Protein AF-A0A2M8Q670-F1 (afdb_monomer)

Radius of gyration: 29.18 Å; Cα contacts (8 Å, |Δi|>4): 87; chains: 1; bounding box: 45×48×68 Å

Sequence (102 aa):
LDLRYAGQSYELPTSLESGWEKSPTPLTDLAERFHALHERRYGHAMRERRIEAVTLRVRAVSPRSAIDFAPEELPPRASPLMPRTVVQAALNGDTAALEPAP

Secondary structure (DSSP, 8-state):
-EEEETT-S--EE-PPPTTGGG-STHHHHHHHHHHHHHHHHHS---TTSPEEEEE---------PPP--PPP-PPP-SS----S--EEEEEETTEEEEEE--

Structure (mmCIF, N/CA/C/O backbone):
data_AF-A0A2M8Q670-F1
#
_entry.id   AF-A0A2M8Q670-F1
#
loop_
_atom_site.group_PDB
_atom_site.id
_atom_site.type_symbol
_atom_site.l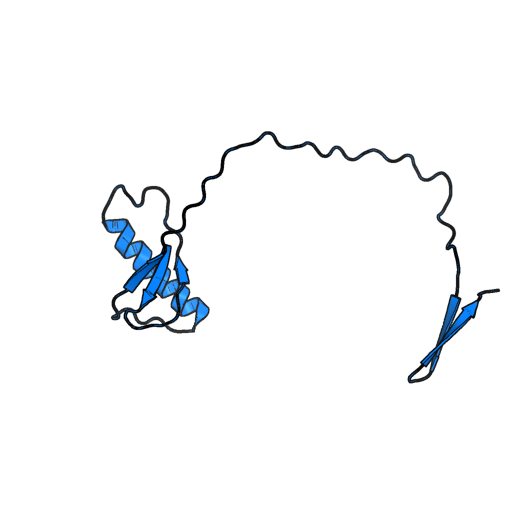abel_atom_id
_atom_site.label_alt_id
_atom_site.label_comp_id
_atom_site.label_asym_id
_atom_site.label_entity_id
_atom_site.label_seq_id
_atom_site.pdbx_PDB_ins_code
_atom_site.Cartn_x
_atom_site.Cartn_y
_atom_site.Cartn_z
_atom_site.occupancy
_atom_site.B_iso_or_equiv
_atom_site.auth_seq_id
_atom_site.auth_comp_id
_atom_site.auth_asym_id
_atom_site.auth_atom_id
_atom_site.pdbx_PDB_model_num
ATOM 1 N N . LEU A 1 1 ? 4.873 -0.729 4.142 1.00 91.94 1 LEU A N 1
ATOM 2 C CA . LEU A 1 1 ? 4.420 -1.113 5.490 1.00 91.94 1 LEU A CA 1
ATOM 3 C C . LEU A 1 1 ? 3.058 -1.748 5.333 1.00 91.94 1 LEU A C 1
ATOM 5 O O . LEU A 1 1 ? 2.229 -1.170 4.643 1.00 91.94 1 LEU A O 1
ATOM 9 N N . ASP A 1 2 ? 2.841 -2.914 5.916 1.00 95.12 2 ASP A N 1
ATOM 10 C CA . ASP A 1 2 ? 1.544 -3.579 5.854 1.00 95.12 2 ASP A CA 1
ATOM 11 C C . ASP A 1 2 ? 0.711 -3.127 7.053 1.00 95.12 2 ASP A C 1
ATOM 13 O O . ASP A 1 2 ? 1.177 -3.171 8.197 1.00 95.12 2 ASP A O 1
ATOM 17 N N . LEU A 1 3 ? -0.489 -2.627 6.763 1.00 95.56 3 LEU A N 1
ATOM 18 C CA . LEU A 1 3 ? -1.396 -2.008 7.723 1.00 95.56 3 LEU A CA 1
ATOM 19 C C . LEU A 1 3 ? -2.741 -2.733 7.725 1.00 95.56 3 LEU A C 1
ATOM 21 O O . LEU A 1 3 ? -3.186 -3.222 6.684 1.00 95.56 3 LEU A O 1
ATOM 25 N N . ARG A 1 4 ? -3.410 -2.758 8.876 1.00 96.38 4 ARG A N 1
ATOM 26 C CA . ARG A 1 4 ? -4.780 -3.270 9.026 1.00 96.38 4 ARG A CA 1
ATOM 27 C C . ARG A 1 4 ? -5.572 -2.437 10.021 1.00 96.38 4 ARG A C 1
ATOM 29 O O . ARG A 1 4 ? -4.982 -1.760 10.860 1.00 96.38 4 ARG A O 1
ATOM 36 N N . TYR A 1 5 ? -6.897 -2.528 9.991 1.00 97.06 5 TYR A N 1
ATOM 37 C CA . TYR A 1 5 ? -7.689 -2.055 11.125 1.00 97.06 5 TYR A CA 1
ATOM 38 C C . TYR A 1 5 ? -7.532 -2.997 12.322 1.00 97.06 5 TYR A C 1
ATOM 40 O O . TYR A 1 5 ? -7.438 -4.214 12.155 1.00 97.06 5 TYR A O 1
ATOM 48 N N . ALA A 1 6 ? -7.531 -2.449 13.537 1.00 95.31 6 ALA A N 1
ATOM 49 C CA . ALA A 1 6 ? -7.432 -3.242 14.758 1.00 95.31 6 ALA A CA 1
ATOM 50 C C . ALA A 1 6 ? -8.547 -4.304 14.823 1.00 95.31 6 ALA A C 1
ATOM 52 O O . ALA A 1 6 ? -9.738 -3.985 14.712 1.00 95.31 6 ALA A O 1
ATOM 53 N N . GLY A 1 7 ? -8.146 -5.568 14.990 1.00 90.94 7 GLY A N 1
ATOM 54 C CA . GLY A 1 7 ? -9.040 -6.733 14.996 1.00 90.94 7 GLY A CA 1
ATOM 55 C C . GLY A 1 7 ? -9.459 -7.261 13.615 1.00 90.94 7 GLY A C 1
ATOM 56 O O . GLY A 1 7 ? -10.214 -8.227 13.548 1.00 90.94 7 GLY A O 1
ATOM 57 N N . GLN A 1 8 ? -8.989 -6.667 12.515 1.00 90.50 8 GLN A N 1
ATOM 58 C CA . GLN A 1 8 ? -9.224 -7.164 11.156 1.00 90.50 8 GLN A CA 1
ATOM 59 C C . GLN A 1 8 ? -8.220 -8.274 10.795 1.00 90.50 8 GLN A C 1
ATOM 61 O O . GLN A 1 8 ? -7.069 -8.243 11.219 1.00 90.50 8 GLN A O 1
ATOM 66 N N . SER A 1 9 ? -8.628 -9.234 9.960 1.00 90.44 9 SER A N 1
ATOM 67 C CA . SER A 1 9 ? -7.736 -10.297 9.451 1.00 90.44 9 SER A CA 1
ATOM 68 C C . SER A 1 9 ? -7.043 -9.961 8.124 1.00 90.44 9 SER A C 1
ATOM 70 O O . SER A 1 9 ? -6.221 -10.742 7.659 1.00 90.44 9 SER A O 1
ATOM 72 N N . TYR A 1 10 ? -7.381 -8.833 7.496 1.00 89.31 10 TYR A N 1
ATOM 73 C CA . TYR A 1 10 ? -6.857 -8.424 6.192 1.00 89.31 10 TYR A CA 1
ATOM 74 C C . TYR A 1 10 ? -5.872 -7.273 6.334 1.00 89.31 10 TYR A C 1
ATOM 76 O O . TYR A 1 10 ? -6.139 -6.302 7.038 1.00 89.31 10 TYR A O 1
ATOM 84 N N . GLU A 1 11 ? -4.768 -7.375 5.604 1.00 94.31 11 GLU A N 1
ATOM 85 C CA . GLU A 1 11 ? -3.697 -6.386 5.572 1.00 94.31 11 GLU A CA 1
ATOM 86 C C . GLU A 1 11 ? -3.610 -5.748 4.187 1.00 94.31 11 GLU A C 1
ATOM 88 O O . GLU A 1 11 ? -3.873 -6.394 3.167 1.00 94.31 11 GLU A O 1
ATOM 93 N N . LEU A 1 12 ? -3.211 -4.479 4.144 1.00 95.56 12 LEU A N 1
ATOM 94 C CA . LEU A 1 12 ? -2.906 -3.785 2.904 1.00 95.56 12 LEU A CA 1
ATOM 95 C C . LEU A 1 12 ? -1.493 -3.187 2.926 1.00 95.56 12 LEU A C 1
ATOM 97 O O . LEU A 1 12 ? -1.147 -2.451 3.858 1.00 95.56 12 LEU A O 1
ATOM 101 N N . PRO A 1 13 ? -0.693 -3.421 1.871 1.00 95.06 13 PRO A N 1
ATOM 102 C CA . PRO A 1 13 ? 0.599 -2.778 1.725 1.00 95.06 13 PRO A CA 1
ATOM 103 C C . PRO A 1 13 ? 0.404 -1.292 1.416 1.00 95.06 13 PRO A C 1
ATOM 105 O O . PRO A 1 13 ? -0.102 -0.909 0.362 1.00 95.06 13 PRO A O 1
ATOM 108 N N . THR A 1 14 ? 0.848 -0.443 2.337 1.00 93.88 14 THR A N 1
ATOM 109 C CA . THR A 1 14 ? 0.847 1.014 2.197 1.00 93.88 14 THR A CA 1
ATOM 110 C C . THR A 1 14 ? 2.290 1.504 2.096 1.00 93.88 14 THR A C 1
ATOM 112 O O . THR A 1 14 ? 3.129 1.202 2.953 1.00 93.88 14 THR A O 1
ATOM 115 N N . SER A 1 15 ? 2.627 2.220 1.018 1.00 88.75 15 SER A N 1
ATOM 116 C CA . SER A 1 15 ? 4.003 2.693 0.801 1.00 88.75 15 SER A CA 1
ATOM 117 C C . SER A 1 15 ? 4.427 3.656 1.913 1.00 88.75 15 SER A C 1
ATOM 119 O O . SER A 1 15 ? 3.631 4.484 2.335 1.00 88.75 15 SER A O 1
ATOM 121 N N . LEU A 1 16 ? 5.666 3.582 2.379 1.00 86.62 16 LEU A N 1
ATOM 122 C CA . LEU A 1 16 ? 6.259 4.639 3.201 1.00 86.62 16 LEU A CA 1
ATOM 123 C C . LEU A 1 16 ? 7.018 5.567 2.255 1.00 86.62 16 LEU A C 1
ATOM 125 O O . LEU A 1 16 ? 7.786 5.077 1.428 1.00 86.62 16 LEU A O 1
ATOM 129 N N . GLU A 1 17 ? 6.764 6.870 2.327 1.00 81.38 17 GLU A N 1
ATOM 130 C CA . GLU A 1 17 ? 7.497 7.835 1.503 1.00 81.38 17 GLU A CA 1
ATOM 131 C C . GLU A 1 17 ? 8.897 8.081 2.067 1.00 81.38 17 GLU A C 1
ATOM 133 O O . GLU A 1 17 ? 9.141 7.914 3.262 1.00 81.38 17 GLU A O 1
ATOM 138 N N . SER A 1 18 ? 9.842 8.450 1.205 1.00 78.44 18 SER A N 1
ATOM 139 C CA . SER A 1 18 ? 11.201 8.785 1.632 1.00 78.44 18 SER A CA 1
ATOM 140 C C . SER A 1 18 ? 11.191 10.001 2.561 1.00 78.44 18 SER A C 1
ATOM 142 O O . SER A 1 18 ? 10.527 10.991 2.272 1.00 78.44 18 SER A O 1
ATOM 144 N N . GLY A 1 19 ? 11.953 9.953 3.657 1.00 74.31 19 GLY A N 1
ATOM 145 C CA . GLY A 1 19 ? 11.986 11.042 4.635 1.00 74.31 19 GLY A CA 1
ATOM 146 C C . GLY A 1 19 ? 10.889 10.970 5.700 1.00 74.31 19 GLY A C 1
ATOM 147 O O . GLY A 1 19 ? 10.773 11.910 6.489 1.00 74.31 19 GLY A O 1
ATOM 148 N N . TRP A 1 20 ? 10.114 9.878 5.760 1.00 75.81 20 TRP A N 1
ATOM 149 C CA . TRP A 1 20 ? 9.114 9.631 6.809 1.00 75.81 20 TRP A CA 1
ATOM 150 C C . TRP A 1 20 ? 9.699 9.714 8.227 1.00 75.81 20 TRP A C 1
ATOM 152 O O . TRP A 1 20 ? 8.984 10.017 9.174 1.00 75.81 20 TRP A O 1
ATOM 162 N N . GLU A 1 21 ? 11.000 9.475 8.376 1.00 74.25 21 GLU A N 1
ATOM 163 C CA . GLU A 1 21 ? 11.730 9.514 9.639 1.00 74.25 21 GLU A CA 1
ATOM 164 C C . GLU A 1 21 ? 11.999 10.935 10.169 1.00 74.25 21 GLU A C 1
ATOM 166 O O . GLU A 1 21 ? 12.397 11.098 11.321 1.00 74.25 21 GLU A O 1
ATOM 171 N N . LYS A 1 22 ? 11.812 11.975 9.345 1.00 73.62 22 LYS A N 1
ATOM 172 C CA . LYS A 1 22 ? 12.238 13.353 9.659 1.00 73.62 22 LYS A CA 1
ATOM 173 C C . LYS A 1 22 ? 11.193 14.187 10.407 1.00 73.62 22 LYS A C 1
ATOM 175 O O . LYS A 1 22 ? 11.485 15.313 10.796 1.00 73.62 22 LYS A O 1
ATOM 180 N N . SER A 1 23 ? 9.981 13.672 10.590 1.00 62.94 23 SER A N 1
ATOM 181 C CA . SER A 1 23 ? 8.888 14.343 11.303 1.00 62.94 23 SER A CA 1
ATOM 182 C C . SER A 1 23 ? 7.857 13.302 11.767 1.00 62.94 23 SER A C 1
ATOM 184 O O . SER A 1 23 ? 7.812 12.223 11.184 1.00 62.94 23 SER A O 1
ATOM 186 N N . PRO A 1 24 ? 7.022 13.580 12.786 1.00 63.47 24 PRO A N 1
ATOM 187 C CA . PRO A 1 24 ? 5.854 12.760 13.132 1.00 63.47 24 PRO A CA 1
ATOM 188 C C . PRO A 1 24 ? 4.624 12.969 12.220 1.00 63.47 24 PRO A C 1
ATOM 190 O O . PRO A 1 24 ? 3.786 12.073 12.130 1.00 63.47 24 PRO A O 1
ATOM 193 N N . THR A 1 25 ? 4.515 14.094 11.498 1.00 61.78 25 THR A N 1
ATOM 194 C CA . THR A 1 25 ? 3.440 14.368 10.507 1.00 61.78 25 THR A CA 1
ATOM 195 C C . THR A 1 25 ? 3.216 13.267 9.441 1.00 61.78 25 THR A C 1
ATOM 197 O O . THR A 1 25 ? 2.062 12.973 9.134 1.00 61.78 25 THR A O 1
ATOM 200 N N . PRO A 1 26 ? 4.260 12.583 8.926 1.00 64.38 26 PRO A N 1
ATOM 201 C CA . PRO A 1 26 ? 4.157 11.491 7.956 1.00 64.38 26 PRO A CA 1
ATOM 202 C C . PRO A 1 26 ? 3.303 10.295 8.400 1.00 64.38 26 PRO A C 1
ATOM 204 O O . PRO A 1 26 ? 2.850 9.529 7.551 1.00 64.38 26 PRO A O 1
ATOM 207 N N . LEU A 1 27 ? 3.075 10.098 9.707 1.00 73.25 27 LEU A N 1
ATOM 208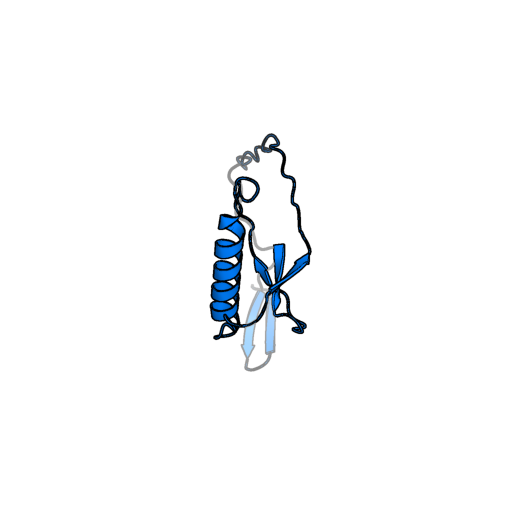 C CA . LEU A 1 27 ? 2.231 8.999 10.199 1.00 73.25 27 LEU A CA 1
ATOM 209 C C . LEU A 1 27 ? 0.738 9.263 9.968 1.00 73.25 27 LEU A C 1
ATOM 211 O O . LEU A 1 27 ? -0.001 8.324 9.671 1.00 73.25 27 LEU A O 1
ATOM 215 N N . THR A 1 28 ? 0.299 10.521 10.051 1.00 80.75 28 THR A N 1
ATOM 216 C CA . THR A 1 28 ? -1.086 10.902 9.732 1.00 80.75 28 THR A CA 1
ATOM 217 C C . THR A 1 28 ? -1.351 10.750 8.236 1.00 80.75 28 THR A C 1
ATOM 219 O O . THR A 1 28 ? -2.350 10.150 7.843 1.00 80.75 28 THR A O 1
ATOM 222 N N . ASP A 1 29 ? -0.409 11.182 7.395 1.00 86.62 29 ASP A N 1
ATOM 223 C CA . ASP A 1 29 ? -0.509 11.015 5.940 1.00 86.62 29 ASP A CA 1
ATOM 224 C C . ASP A 1 29 ? -0.525 9.534 5.538 1.00 86.62 29 ASP A C 1
ATOM 226 O O . ASP A 1 29 ? -1.245 9.120 4.625 1.00 86.62 29 ASP A O 1
ATOM 230 N N . LEU A 1 30 ? 0.240 8.699 6.247 1.00 89.88 30 LEU A N 1
ATOM 231 C CA . LEU A 1 30 ? 0.230 7.254 6.051 1.00 89.88 30 LEU A CA 1
ATOM 232 C C . LEU A 1 30 ? -1.132 6.633 6.397 1.00 89.88 30 LEU A C 1
ATOM 234 O O . LEU A 1 30 ? -1.603 5.765 5.656 1.00 89.88 30 LEU A O 1
ATOM 238 N N . ALA A 1 31 ? -1.766 7.080 7.484 1.00 92.25 31 ALA A N 1
ATOM 239 C CA . ALA A 1 31 ? -3.098 6.631 7.886 1.00 92.25 31 ALA A CA 1
ATOM 240 C C . ALA A 1 31 ? -4.162 6.995 6.837 1.00 92.25 31 ALA A C 1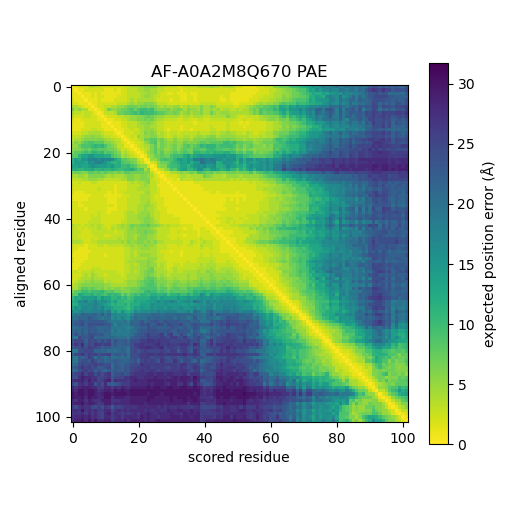
ATOM 242 O O . ALA A 1 31 ? -4.921 6.124 6.405 1.00 92.25 31 ALA A O 1
ATOM 243 N N . GLU A 1 32 ? -4.158 8.233 6.340 1.00 93.19 32 GLU A N 1
ATOM 244 C CA . GLU A 1 32 ? -5.079 8.659 5.279 1.00 93.19 32 GLU A CA 1
ATOM 245 C C . GLU A 1 32 ? -4.859 7.888 3.975 1.00 93.19 32 GLU A C 1
ATOM 247 O O . GLU A 1 32 ? -5.810 7.445 3.325 1.00 93.19 32 GLU A O 1
ATOM 252 N N . ARG A 1 33 ? -3.601 7.631 3.606 1.00 93.75 33 ARG A N 1
ATOM 253 C CA . ARG A 1 33 ? -3.284 6.809 2.430 1.00 93.75 33 ARG A CA 1
ATOM 254 C C . ARG A 1 33 ? -3.777 5.374 2.579 1.00 93.75 33 ARG A C 1
ATOM 256 O O . ARG A 1 33 ? -4.256 4.804 1.596 1.00 93.75 33 ARG A O 1
ATOM 263 N N . PHE A 1 34 ? -3.700 4.804 3.778 1.00 95.44 34 PHE A N 1
ATOM 264 C CA . PHE A 1 34 ? -4.294 3.504 4.072 1.00 95.44 34 PHE A CA 1
ATOM 265 C C . PHE A 1 34 ? -5.823 3.536 3.944 1.00 95.44 34 PHE A C 1
ATOM 267 O O . PHE A 1 34 ? -6.383 2.673 3.268 1.00 95.44 34 PHE A O 1
ATOM 274 N N . HIS A 1 35 ? -6.498 4.544 4.506 1.00 96.44 35 HIS A N 1
ATOM 275 C CA . HIS A 1 35 ? -7.950 4.707 4.370 1.00 96.44 35 HIS A CA 1
ATOM 276 C C . HIS A 1 35 ? -8.375 4.812 2.903 1.00 96.44 35 HIS A C 1
ATOM 278 O O . HIS A 1 35 ? -9.250 4.069 2.464 1.00 96.44 35 HIS A O 1
ATOM 284 N N . ALA A 1 36 ? -7.704 5.655 2.116 1.00 96.00 36 ALA A N 1
ATOM 285 C CA . ALA A 1 36 ? -7.984 5.804 0.692 1.00 96.00 36 ALA A CA 1
ATOM 286 C C . ALA A 1 36 ? -7.754 4.497 -0.086 1.00 96.00 36 ALA A C 1
ATOM 288 O O . ALA A 1 36 ? -8.507 4.168 -1.003 1.00 96.00 36 ALA A O 1
ATOM 289 N N . LEU A 1 37 ? -6.721 3.727 0.266 1.00 96.00 37 LEU A N 1
ATOM 290 C CA . LEU A 1 37 ? -6.458 2.427 -0.347 1.00 96.00 37 LEU A CA 1
ATOM 291 C C . LEU A 1 37 ? -7.547 1.401 0.013 1.00 96.00 37 LEU A C 1
ATOM 293 O O . LEU A 1 37 ? -8.001 0.670 -0.868 1.00 96.00 37 LEU A O 1
ATOM 297 N N . HIS A 1 38 ? -7.988 1.367 1.273 1.00 96.38 38 HIS A N 1
ATOM 298 C CA . HIS A 1 38 ? -9.064 0.490 1.731 1.00 96.38 38 HIS A CA 1
ATOM 299 C C . HIS A 1 38 ? -10.392 0.835 1.043 1.00 96.38 38 HIS A C 1
ATOM 301 O O . HIS A 1 38 ? -11.076 -0.058 0.546 1.00 96.38 38 HIS A O 1
ATOM 307 N N . GLU A 1 39 ? -10.705 2.124 0.912 1.00 96.50 39 GLU A N 1
ATOM 308 C CA . GLU A 1 39 ? -11.883 2.615 0.196 1.00 96.50 39 GLU A CA 1
ATOM 309 C C . GLU A 1 39 ? -11.851 2.231 -1.285 1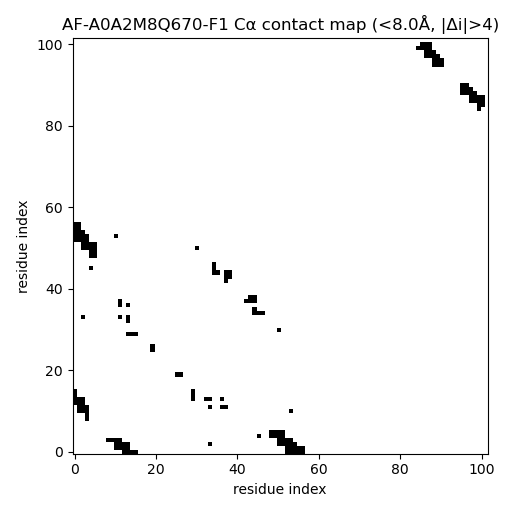.00 96.50 39 GLU A C 1
ATOM 311 O O . GLU A 1 39 ? -12.816 1.665 -1.792 1.00 96.50 39 GLU A O 1
ATOM 316 N N . ARG A 1 40 ? -10.710 2.407 -1.964 1.00 96.75 40 ARG A N 1
ATOM 317 C CA . ARG A 1 40 ? -10.549 1.960 -3.357 1.00 96.75 40 ARG A CA 1
ATOM 318 C C . ARG A 1 40 ? -10.684 0.445 -3.526 1.00 96.75 40 ARG A C 1
ATOM 320 O O . ARG A 1 40 ? -11.187 -0.005 -4.549 1.00 96.75 40 ARG A O 1
ATOM 327 N N . ARG A 1 41 ? -10.199 -0.349 -2.566 1.00 95.62 41 ARG A N 1
ATOM 328 C CA . ARG A 1 41 ? -10.148 -1.818 -2.675 1.00 95.62 41 ARG A CA 1
ATOM 329 C C . ARG A 1 41 ? -11.439 -2.514 -2.239 1.00 95.62 41 ARG A C 1
ATOM 331 O O . ARG A 1 41 ? -11.739 -3.582 -2.771 1.00 95.62 41 ARG A O 1
ATOM 338 N N . TYR A 1 42 ? -12.152 -1.946 -1.269 1.00 93.31 42 TYR A N 1
ATOM 339 C CA . TYR A 1 42 ? -13.295 -2.574 -0.594 1.00 93.31 42 TYR A CA 1
ATOM 340 C C . TYR A 1 42 ? -14.558 -1.696 -0.566 1.00 93.31 42 TYR A C 1
ATOM 342 O O . TYR A 1 42 ? -15.569 -2.099 0.008 1.00 93.31 42 TYR A O 1
ATOM 350 N N . GLY A 1 43 ? -14.519 -0.500 -1.159 1.00 95.62 43 GLY A N 1
ATOM 351 C CA . GLY A 1 43 ? -15.66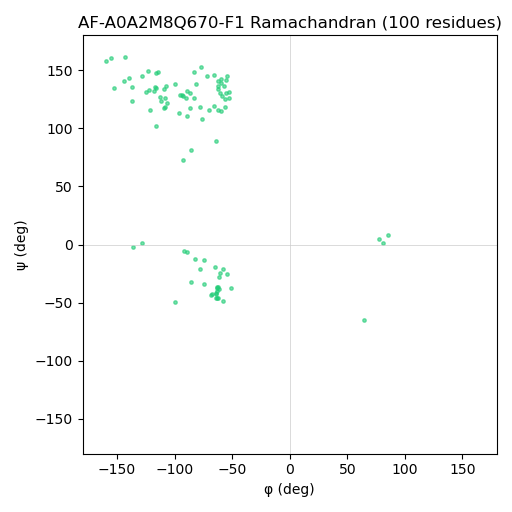5 0.408 -1.279 1.00 95.62 43 GLY A CA 1
ATOM 352 C C . GLY A 1 43 ? -16.016 1.186 -0.008 1.00 95.62 43 GLY A C 1
ATOM 353 O O . GLY A 1 43 ? -17.030 1.871 0.019 1.00 95.62 43 GLY A O 1
ATOM 354 N N . HIS A 1 44 ? -15.218 1.071 1.055 1.00 93.62 44 HIS A N 1
ATOM 355 C CA . HIS A 1 44 ? -15.425 1.793 2.312 1.00 93.62 44 HIS A CA 1
ATOM 356 C C . HIS A 1 44 ? -14.110 1.946 3.082 1.00 93.62 44 HIS A C 1
ATOM 358 O O . HIS A 1 44 ? -13.177 1.171 2.874 1.00 93.62 44 HIS A O 1
ATOM 364 N N . ALA A 1 45 ? -14.045 2.896 4.015 1.00 95.94 45 ALA A N 1
ATOM 365 C CA . ALA A 1 45 ? -12.950 3.028 4.974 1.00 95.94 45 ALA A CA 1
ATOM 366 C C . ALA A 1 45 ? -13.491 3.344 6.372 1.00 95.94 45 ALA A C 1
ATOM 368 O O . ALA A 1 45 ? -14.358 4.197 6.543 1.00 95.94 45 ALA A O 1
ATOM 369 N N . MET A 1 46 ? -12.955 2.666 7.384 1.00 94.50 46 MET A N 1
ATOM 370 C CA . MET A 1 46 ? -13.325 2.847 8.787 1.00 94.50 46 MET A CA 1
ATOM 371 C C . MET A 1 46 ? -12.403 3.878 9.452 1.00 94.50 46 MET A C 1
ATOM 373 O O . MET A 1 46 ? -11.522 3.518 10.224 1.00 94.50 46 MET A O 1
ATOM 377 N N . ARG A 1 47 ? -12.566 5.164 9.133 1.00 94.69 47 ARG A N 1
ATOM 378 C CA . ARG A 1 47 ? -11.657 6.242 9.587 1.00 94.69 47 ARG A CA 1
ATOM 379 C C . ARG A 1 47 ? -11.574 6.405 11.114 1.00 94.69 47 ARG A C 1
ATOM 381 O O . ARG A 1 47 ? -10.561 6.845 11.635 1.00 94.69 47 ARG A O 1
ATOM 388 N N . GLU A 1 48 ? -12.605 5.981 11.842 1.00 94.06 48 GLU A N 1
ATOM 389 C CA . GLU A 1 48 ? -12.634 6.011 13.314 1.00 94.06 48 GLU A CA 1
ATOM 390 C C . GLU A 1 48 ? -11.922 4.811 13.966 1.00 94.06 48 GLU A C 1
ATOM 392 O O . GLU A 1 48 ? -11.678 4.794 15.175 1.00 94.06 48 GLU A O 1
ATOM 397 N N . ARG A 1 49 ? -11.594 3.770 13.190 1.00 94.19 49 ARG A N 1
ATOM 398 C CA . ARG A 1 49 ? -10.911 2.578 13.703 1.00 94.19 49 ARG A CA 1
ATOM 399 C C . ARG A 1 49 ? -9.413 2.831 13.798 1.00 94.19 49 ARG A C 1
ATOM 401 O O . ARG A 1 49 ? -8.786 3.331 12.868 1.00 94.19 49 ARG A O 1
ATOM 408 N N . ARG A 1 50 ? -8.819 2.368 14.901 1.00 94.75 50 ARG A N 1
ATOM 409 C CA . ARG A 1 50 ? -7.360 2.327 15.060 1.00 94.75 50 ARG A CA 1
ATOM 410 C C . ARG A 1 50 ? -6.728 1.458 13.973 1.00 94.75 50 ARG A C 1
ATOM 412 O O . ARG A 1 50 ? -7.269 0.407 13.625 1.00 94.75 50 ARG A O 1
ATOM 419 N N . ILE A 1 51 ? -5.571 1.893 13.489 1.00 95.38 51 ILE A N 1
ATOM 420 C CA . ILE A 1 51 ? -4.746 1.173 12.518 1.00 95.38 51 ILE A CA 1
ATOM 421 C C . ILE A 1 51 ? -3.616 0.465 13.270 1.00 95.38 51 ILE A C 1
ATOM 423 O O . ILE A 1 51 ? -3.007 1.041 14.170 1.00 95.38 51 ILE A O 1
ATOM 427 N N . GLU A 1 52 ? -3.323 -0.770 12.884 1.00 95.56 52 GLU A N 1
ATOM 428 C CA . GLU A 1 52 ? -2.175 -1.544 13.347 1.00 95.56 52 GLU A CA 1
ATOM 429 C C . GLU A 1 52 ? -1.159 -1.694 12.215 1.00 95.56 52 GLU A C 1
ATOM 431 O O . GLU A 1 52 ? -1.513 -2.045 11.086 1.00 95.56 52 GLU A O 1
ATOM 436 N N . ALA A 1 53 ? 0.113 -1.453 12.531 1.00 93.62 53 ALA A N 1
ATOM 437 C CA . ALA A 1 53 ? 1.228 -1.794 11.661 1.00 93.62 53 ALA A CA 1
ATOM 438 C C . ALA A 1 53 ? 1.659 -3.235 11.933 1.00 93.62 53 ALA A C 1
ATOM 440 O O . ALA A 1 53 ? 2.075 -3.554 13.045 1.00 93.62 53 ALA A O 1
ATOM 441 N N . VAL A 1 54 ? 1.548 -4.097 10.923 1.00 95.06 54 VAL A N 1
ATOM 442 C CA . VAL A 1 54 ? 1.790 -5.537 11.081 1.00 95.06 54 VAL A CA 1
ATOM 443 C C . VAL A 1 54 ? 3.185 -5.918 10.605 1.00 95.06 54 VAL A C 1
ATOM 445 O O . VAL A 1 54 ? 3.931 -6.561 11.337 1.00 95.06 54 VAL A O 1
ATOM 448 N N . THR A 1 55 ? 3.563 -5.488 9.397 1.00 94.44 55 THR A N 1
ATOM 449 C CA . THR A 1 55 ? 4.824 -5.914 8.771 1.00 94.44 55 THR A CA 1
ATOM 450 C C . THR A 1 55 ? 5.558 -4.752 8.113 1.00 94.44 55 THR A C 1
ATOM 452 O O . THR A 1 55 ? 5.047 -4.110 7.191 1.00 94.44 55 THR A O 1
ATOM 455 N N . LEU A 1 56 ? 6.811 -4.515 8.515 1.00 91.88 56 LEU A N 1
ATOM 456 C CA . LEU A 1 56 ? 7.721 -3.608 7.813 1.00 91.88 56 LEU A CA 1
ATOM 457 C C . LEU A 1 56 ? 8.505 -4.372 6.739 1.00 91.88 56 LEU A C 1
ATOM 459 O O . LEU A 1 56 ? 9.381 -5.176 7.040 1.00 91.88 56 LEU A O 1
ATOM 463 N N . ARG A 1 57 ? 8.206 -4.088 5.469 1.00 90.44 57 ARG A N 1
ATOM 464 C CA . ARG A 1 57 ? 8.944 -4.624 4.319 1.00 90.44 57 ARG A CA 1
ATOM 465 C C . ARG A 1 57 ? 10.002 -3.629 3.866 1.00 90.44 57 ARG A C 1
ATOM 467 O O . ARG A 1 57 ? 9.674 -2.476 3.591 1.00 90.44 57 ARG A O 1
ATOM 474 N N . VAL A 1 58 ? 11.240 -4.095 3.732 1.00 89.50 58 VAL A N 1
ATOM 475 C CA . VAL A 1 58 ? 12.371 -3.302 3.238 1.00 89.50 58 VAL A CA 1
ATOM 476 C C . VAL A 1 58 ? 12.893 -3.934 1.955 1.00 89.50 58 VAL A C 1
ATOM 478 O O . VAL A 1 58 ? 13.111 -5.142 1.893 1.00 89.50 58 VAL A O 1
ATOM 481 N N . ARG A 1 59 ? 13.100 -3.111 0.924 1.00 89.31 59 ARG A N 1
ATOM 482 C CA . ARG A 1 59 ? 13.751 -3.516 -0.324 1.00 89.31 59 ARG A CA 1
ATOM 483 C C . ARG A 1 59 ? 14.974 -2.638 -0.541 1.00 89.31 59 ARG A C 1
ATOM 485 O O . ARG A 1 59 ? 14.832 -1.437 -0.740 1.00 89.31 59 ARG A O 1
ATOM 492 N N . ALA A 1 60 ? 16.156 -3.243 -0.528 1.00 89.75 60 ALA A N 1
ATOM 493 C CA . ALA A 1 60 ? 17.394 -2.578 -0.909 1.00 89.75 60 ALA A CA 1
ATOM 494 C C . ALA A 1 60 ? 17.659 -2.825 -2.400 1.00 89.75 60 ALA A C 1
ATOM 496 O O . ALA A 1 60 ? 17.631 -3.967 -2.858 1.00 89.75 60 ALA A O 1
ATOM 497 N N . VAL A 1 61 ? 17.887 -1.756 -3.161 1.00 90.62 61 VAL A N 1
ATOM 498 C CA . VAL A 1 61 ? 18.246 -1.818 -4.583 1.00 90.62 61 VAL A CA 1
ATOM 499 C C . VAL A 1 61 ? 19.575 -1.094 -4.756 1.00 90.62 61 VAL A C 1
ATOM 501 O O . VAL A 1 61 ? 19.743 0.005 -4.236 1.00 90.62 61 VAL A O 1
ATOM 504 N N . SER A 1 62 ? 20.514 -1.711 -5.472 1.00 91.25 62 SER A N 1
ATOM 505 C CA . SER A 1 62 ? 21.803 -1.110 -5.816 1.00 91.25 62 SER A CA 1
ATOM 506 C C . SER A 1 62 ? 21.904 -0.975 -7.337 1.00 91.25 62 SER A C 1
ATOM 508 O O . SER A 1 62 ? 21.525 -1.922 -8.037 1.00 91.25 62 SER A O 1
ATOM 510 N N . PRO A 1 63 ? 22.369 0.171 -7.869 1.00 91.69 63 PRO A N 1
ATOM 511 C CA . PRO A 1 63 ? 22.628 0.313 -9.293 1.00 91.69 63 PRO A CA 1
ATOM 512 C C . PRO A 1 63 ? 23.621 -0.749 -9.764 1.00 91.69 63 PRO A C 1
ATOM 514 O O . PRO A 1 63 ? 24.640 -1.001 -9.125 1.00 91.69 63 PRO A O 1
ATOM 517 N N . ARG A 1 64 ? 23.337 -1.352 -10.914 1.00 89.00 64 ARG A N 1
ATOM 518 C CA . ARG A 1 64 ? 24.254 -2.249 -11.617 1.00 89.00 64 ARG A CA 1
ATOM 519 C C . ARG A 1 64 ? 24.355 -1.769 -13.054 1.00 89.00 64 ARG A C 1
ATOM 521 O O . ARG A 1 64 ? 23.355 -1.305 -13.599 1.00 89.00 64 ARG A O 1
ATOM 528 N N . SER A 1 65 ? 25.531 -1.896 -13.664 1.00 90.50 65 SER A N 1
ATOM 529 C CA . SER A 1 65 ? 25.668 -1.660 -15.100 1.00 90.50 65 SER A CA 1
ATOM 530 C C . SER A 1 65 ? 24.643 -2.500 -15.855 1.00 90.50 65 SER A C 1
ATOM 532 O O . SER A 1 65 ? 24.548 -3.713 -15.636 1.00 90.50 65 SER A O 1
ATOM 534 N N . ALA A 1 66 ? 23.859 -1.835 -16.702 1.00 87.75 66 ALA A N 1
ATOM 535 C CA . ALA A 1 66 ? 22.941 -2.508 -17.601 1.00 87.75 66 ALA A CA 1
ATOM 536 C C . ALA A 1 66 ? 23.739 -3.442 -18.517 1.00 87.75 66 ALA A C 1
ATOM 538 O O . ALA A 1 66 ? 24.829 -3.096 -18.974 1.00 87.75 66 ALA A O 1
ATOM 539 N N . ILE A 1 67 ? 23.198 -4.634 -18.755 1.00 87.38 67 ILE A N 1
ATOM 540 C CA . ILE A 1 67 ? 23.671 -5.478 -19.847 1.00 87.38 67 ILE A CA 1
ATOM 541 C C . ILE A 1 67 ? 23.059 -4.885 -21.108 1.00 87.38 67 ILE A C 1
ATOM 543 O O . ILE A 1 67 ? 21.834 -4.800 -21.209 1.00 87.38 67 ILE A O 1
ATOM 547 N N . ASP A 1 68 ? 23.910 -4.443 -22.025 1.00 85.06 68 ASP A N 1
ATOM 548 C CA . ASP A 1 68 ? 23.464 -4.030 -23.345 1.00 85.06 68 ASP A CA 1
ATOM 549 C C . ASP A 1 68 ? 23.171 -5.286 -24.169 1.00 85.06 68 ASP A C 1
ATOM 551 O O . ASP A 1 68 ? 24.074 -6.049 -24.521 1.00 85.06 68 ASP A O 1
ATOM 555 N N . PHE A 1 69 ? 21.887 -5.539 -24.410 1.00 81.81 69 PHE A N 1
ATOM 556 C CA . PHE A 1 69 ? 21.456 -6.554 -25.359 1.00 81.81 69 PHE A CA 1
ATOM 557 C C . PHE A 1 69 ? 21.429 -5.899 -26.735 1.00 81.81 69 PHE A C 1
ATOM 559 O O . PHE A 1 69 ? 20.375 -5.461 -27.199 1.00 81.81 69 PHE A O 1
ATOM 566 N N . ALA A 1 70 ? 22.597 -5.808 -27.371 1.00 81.88 70 ALA A N 1
ATOM 567 C CA . ALA A 1 70 ? 22.673 -5.357 -28.749 1.00 81.88 70 ALA A CA 1
ATOM 568 C C . ALA A 1 70 ? 21.820 -6.299 -29.620 1.00 81.88 70 ALA A C 1
ATOM 570 O O . ALA A 1 70 ? 22.004 -7.521 -29.541 1.00 81.88 70 ALA A O 1
ATOM 571 N N . PRO A 1 71 ? 20.883 -5.776 -30.433 1.00 78.31 71 PRO A N 1
ATOM 572 C CA . PRO A 1 71 ? 20.252 -6.574 -31.467 1.00 78.31 71 PRO A CA 1
ATOM 573 C C . PRO A 1 71 ? 21.364 -7.123 -32.354 1.00 78.31 71 PRO A C 1
ATOM 575 O O . PRO A 1 71 ? 22.118 -6.356 -32.952 1.00 78.31 71 PRO A O 1
ATOM 578 N N . GLU A 1 72 ? 21.497 -8.442 -32.425 1.00 81.00 72 GLU A N 1
ATOM 579 C CA . GLU A 1 72 ? 22.315 -9.026 -33.474 1.00 81.00 72 GLU A CA 1
ATOM 580 C C . GLU A 1 72 ? 21.607 -8.724 -34.797 1.00 81.00 72 GLU A C 1
ATOM 582 O O . GLU A 1 72 ? 20.445 -9.103 -34.983 1.00 81.00 72 GLU A O 1
ATOM 587 N N . GLU A 1 73 ? 22.271 -7.985 -35.691 1.00 79.81 73 GLU A N 1
ATOM 588 C CA . GLU A 1 73 ? 21.820 -7.848 -37.073 1.00 79.81 73 GLU A CA 1
ATOM 589 C C . GLU A 1 73 ? 21.899 -9.230 -37.714 1.00 79.81 73 GLU A C 1
ATOM 591 O O . GLU A 1 73 ? 22.917 -9.645 -38.268 1.00 79.81 73 GLU A O 1
ATOM 596 N N . LEU A 1 74 ? 20.807 -9.982 -37.586 1.00 79.25 74 LEU A N 1
ATOM 597 C CA . LEU A 1 74 ? 20.675 -11.251 -38.268 1.00 79.25 74 LEU A CA 1
ATOM 598 C C . LEU A 1 74 ? 20.766 -10.966 -39.770 1.00 79.25 74 LEU A C 1
ATOM 600 O O . LEU A 1 74 ? 20.054 -10.081 -40.262 1.00 79.25 74 LEU A O 1
ATOM 604 N N . PRO A 1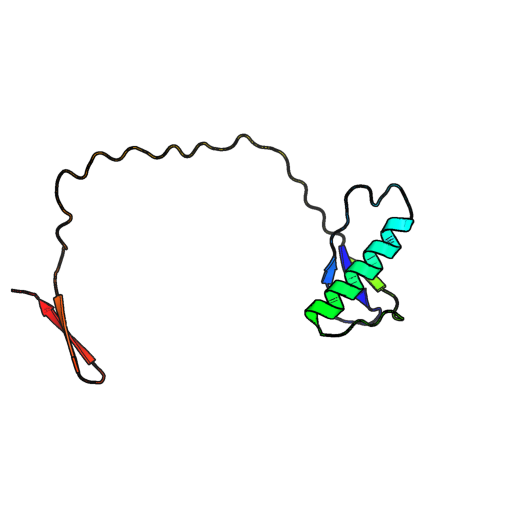 75 ? 21.606 -11.704 -40.515 1.00 83.44 75 PRO A N 1
ATOM 605 C CA . PRO A 1 75 ? 21.688 -11.523 -41.950 1.00 83.44 75 PRO A CA 1
ATOM 606 C C . PRO A 1 75 ? 20.289 -11.666 -42.564 1.00 83.44 75 PRO A C 1
ATOM 608 O O . PRO A 1 75 ? 19.484 -12.482 -42.085 1.00 83.44 75 PRO A O 1
ATOM 611 N N . PRO A 1 76 ? 19.980 -10.896 -43.627 1.00 82.31 76 PRO A N 1
ATOM 612 C CA . PRO A 1 76 ? 18.718 -11.039 -44.327 1.00 82.31 76 PRO A CA 1
ATOM 613 C C . PRO A 1 76 ? 18.556 -12.501 -44.713 1.00 82.31 76 PRO A C 1
ATOM 615 O O . PRO A 1 76 ? 19.478 -13.145 -45.222 1.00 82.31 76 PRO A O 1
ATOM 618 N N . ARG A 1 77 ? 17.383 -13.050 -44.407 1.00 78.75 77 ARG A N 1
ATOM 619 C CA . ARG A 1 77 ? 17.133 -14.466 -44.621 1.00 78.75 77 ARG A CA 1
ATOM 620 C C . ARG A 1 77 ? 17.313 -14.773 -46.109 1.00 78.75 77 ARG A C 1
ATOM 622 O O . ARG A 1 77 ? 16.535 -14.303 -46.932 1.00 78.75 77 ARG A O 1
ATOM 629 N N . ALA A 1 78 ? 18.324 -15.579 -46.433 1.00 82.88 78 ALA A N 1
ATOM 630 C CA . ALA A 1 78 ? 18.684 -15.895 -47.815 1.00 82.88 78 ALA A CA 1
ATOM 631 C C . ALA A 1 78 ? 17.597 -16.688 -48.559 1.00 82.88 78 ALA A C 1
ATOM 633 O O . ALA A 1 78 ? 17.590 -16.743 -49.786 1.00 82.88 78 ALA A O 1
ATOM 634 N N . SER A 1 79 ? 16.678 -17.333 -47.837 1.00 83.88 79 SER A N 1
ATOM 635 C CA . SER A 1 79 ? 15.589 -18.095 -48.441 1.00 83.88 79 SER A CA 1
ATOM 636 C C . SER A 1 79 ? 14.306 -17.985 -47.620 1.00 83.88 79 SER A C 1
ATOM 638 O O . SER A 1 79 ? 14.365 -18.012 -46.387 1.00 83.88 79 SER A O 1
ATOM 640 N N . PRO A 1 80 ? 13.134 -17.868 -48.266 1.00 85.50 80 PRO A N 1
ATOM 641 C CA . PRO A 1 80 ? 11.859 -17.888 -47.560 1.00 85.50 80 PRO A CA 1
ATOM 642 C C . PRO A 1 80 ? 11.733 -19.165 -46.721 1.00 85.50 80 PRO A C 1
ATOM 644 O O . PRO A 1 80 ? 12.152 -20.244 -47.143 1.00 85.50 80 PRO A O 1
ATOM 647 N N . LEU A 1 81 ? 11.157 -19.041 -45.520 1.00 85.12 81 LEU A N 1
ATOM 648 C CA . LEU A 1 81 ? 10.816 -20.211 -44.716 1.00 85.12 81 LEU A CA 1
ATOM 649 C C . LEU A 1 81 ? 9.784 -21.021 -45.493 1.00 85.12 81 LEU A C 1
ATOM 651 O O . LEU A 1 81 ? 8.674 -20.551 -45.734 1.00 85.12 81 LEU A O 1
ATOM 655 N N . MET A 1 82 ? 10.164 -22.230 -45.881 1.00 85.69 82 MET A N 1
ATOM 656 C CA . MET A 1 82 ? 9.223 -23.197 -46.415 1.00 85.69 82 MET A CA 1
ATOM 657 C C . MET A 1 82 ? 8.559 -23.893 -45.223 1.00 85.69 82 MET A C 1
ATOM 659 O O . MET A 1 82 ? 9.274 -24.392 -44.344 1.00 85.69 82 MET A O 1
ATOM 663 N N . PRO A 1 83 ? 7.219 -23.917 -45.136 1.00 86.00 83 PRO A N 1
ATOM 664 C CA . PRO A 1 83 ? 6.548 -24.722 -44.129 1.00 86.00 83 PRO A CA 1
ATOM 665 C C . PRO A 1 83 ? 7.010 -26.174 -44.270 1.00 8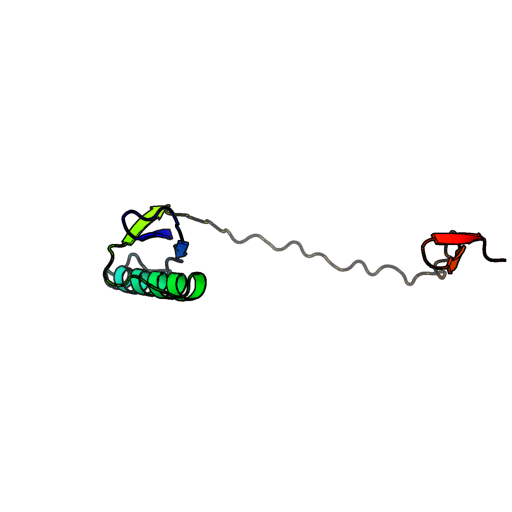6.00 83 PRO A C 1
ATOM 667 O O . PRO A 1 83 ? 7.005 -26.733 -45.364 1.00 86.00 83 PRO A O 1
ATOM 670 N N . ARG A 1 84 ? 7.411 -26.796 -43.155 1.00 84.38 84 ARG A N 1
ATOM 671 C CA . ARG A 1 84 ? 7.814 -28.212 -43.153 1.00 84.38 84 ARG A CA 1
ATOM 672 C C . ARG A 1 84 ? 6.660 -29.122 -43.585 1.00 84.38 84 ARG A C 1
ATOM 674 O O . ARG A 1 84 ? 6.893 -30.206 -44.109 1.00 84.38 84 ARG A O 1
ATOM 681 N N . THR A 1 85 ? 5.422 -28.694 -43.344 1.00 84.56 85 THR A N 1
ATOM 682 C CA . THR A 1 85 ? 4.201 -29.384 -43.761 1.00 84.56 85 THR A CA 1
ATOM 683 C C . THR A 1 85 ? 3.085 -28.359 -43.928 1.00 84.56 85 THR A C 1
ATOM 685 O O . THR A 1 85 ? 2.909 -27.495 -43.068 1.00 84.56 85 THR A O 1
ATOM 688 N N . VAL A 1 86 ? 2.336 -28.464 -45.024 1.00 84.69 86 VAL A N 1
ATOM 689 C CA . VAL A 1 86 ? 1.069 -27.756 -45.230 1.00 84.69 86 VAL A CA 1
ATOM 690 C C . VAL A 1 86 ? -0.041 -28.794 -45.135 1.00 84.69 86 VAL A C 1
ATOM 692 O O . VAL A 1 86 ? 0.008 -29.817 -45.816 1.00 84.69 86 VAL A O 1
ATOM 695 N N . VAL A 1 87 ? -1.017 -28.542 -44.269 1.00 83.19 87 VAL A N 1
ATOM 696 C CA . VAL A 1 87 ? -2.205 -29.386 -44.114 1.00 83.19 87 VAL A CA 1
ATOM 697 C C . VAL A 1 87 ? -3.439 -28.582 -44.498 1.00 83.19 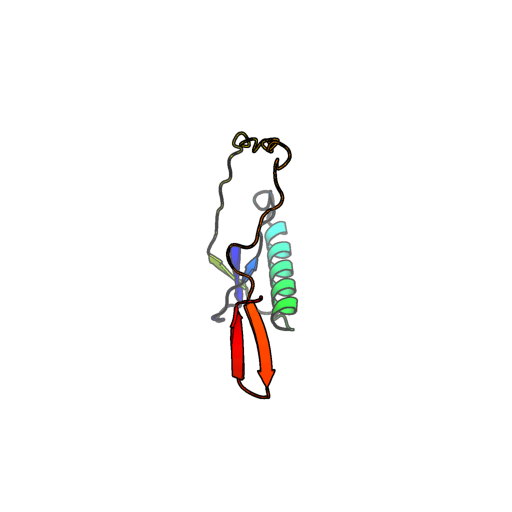87 VAL A C 1
ATOM 699 O O . VAL A 1 87 ? -3.570 -27.423 -44.098 1.00 83.19 87 VAL A O 1
ATOM 702 N N . GLN A 1 88 ? -4.337 -29.176 -45.279 1.00 77.38 88 GLN A N 1
ATOM 703 C CA . GLN A 1 88 ? -5.677 -28.643 -45.479 1.00 77.38 88 GLN A CA 1
ATOM 704 C C . GLN A 1 88 ? -6.579 -29.163 -44.364 1.00 77.38 88 GLN A C 1
ATOM 706 O O . GLN A 1 88 ? -6.581 -30.356 -44.065 1.00 77.38 88 GLN A O 1
ATOM 711 N N . ALA A 1 89 ? -7.316 -28.251 -43.731 1.00 76.25 89 ALA A N 1
ATOM 712 C CA . ALA A 1 89 ? -8.259 -28.577 -42.674 1.00 76.25 89 ALA A CA 1
ATOM 713 C C . ALA A 1 89 ? -9.690 -28.302 -43.143 1.00 76.25 89 ALA A C 1
ATOM 715 O O . ALA A 1 89 ? -9.989 -27.182 -43.560 1.00 76.25 89 ALA A O 1
ATOM 716 N N . ALA A 1 90 ? -10.577 -29.289 -43.026 1.00 75.00 90 ALA A N 1
ATOM 717 C CA . ALA A 1 90 ? -12.019 -29.087 -43.154 1.00 75.00 90 ALA A CA 1
ATOM 718 C C . ALA A 1 90 ? -12.661 -29.174 -41.763 1.00 75.00 90 ALA A C 1
ATOM 720 O O . ALA A 1 90 ? -12.512 -30.190 -41.082 1.00 75.00 90 ALA A O 1
ATOM 721 N N . LEU A 1 91 ? -13.348 -28.108 -41.333 1.00 65.19 91 LEU A N 1
ATOM 722 C CA . LEU A 1 91 ? -14.125 -28.098 -40.090 1.00 65.19 91 LEU A CA 1
ATOM 723 C C . LEU A 1 91 ? -15.590 -28.410 -40.391 1.00 65.19 91 LEU A C 1
ATOM 725 O O . LEU A 1 91 ? -16.290 -27.584 -40.975 1.00 65.19 91 LEU A O 1
ATOM 729 N N . ASN A 1 92 ? -16.059 -29.562 -39.915 1.00 67.31 92 ASN A N 1
ATOM 730 C CA . ASN A 1 92 ? -17.473 -29.921 -39.924 1.00 67.31 92 ASN A CA 1
ATOM 731 C C . ASN A 1 92 ? -17.956 -30.061 -38.479 1.00 67.31 92 ASN A C 1
ATOM 733 O O . ASN A 1 92 ? -17.697 -31.084 -37.849 1.00 67.31 92 ASN A O 1
ATOM 737 N N . GLY A 1 93 ? -18.658 -29.039 -37.976 1.00 66.56 93 GLY A N 1
ATOM 738 C CA . GLY A 1 93 ? -19.441 -29.056 -36.729 1.00 66.56 93 GLY A CA 1
ATOM 739 C C . GLY A 1 93 ? -18.641 -29.246 -35.437 1.00 66.56 93 GLY A C 1
ATOM 740 O O . GLY A 1 93 ? -18.568 -28.319 -34.645 1.00 66.56 93 GLY A O 1
ATOM 741 N N . ASP A 1 94 ? -18.015 -30.411 -35.263 1.00 64.44 94 ASP A N 1
ATOM 742 C CA . ASP A 1 94 ? -17.329 -30.847 -34.039 1.00 64.44 94 ASP A CA 1
ATOM 743 C C . ASP A 1 94 ? -15.959 -31.520 -34.289 1.00 64.44 94 ASP A C 1
ATOM 745 O O . ASP A 1 94 ? -15.267 -31.882 -33.339 1.00 64.44 94 ASP A O 1
ATOM 749 N N . THR A 1 95 ? -15.525 -31.701 -35.547 1.00 52.81 95 THR A N 1
ATOM 750 C CA . THR A 1 95 ? -14.215 -32.310 -35.870 1.00 52.81 95 THR A CA 1
ATOM 751 C C . THR A 1 95 ? -13.502 -31.610 -37.027 1.00 52.81 95 THR A C 1
ATOM 753 O O . THR A 1 95 ? -14.126 -31.160 -37.990 1.00 52.81 95 THR A O 1
ATOM 756 N N . ALA A 1 96 ? -12.172 -31.521 -36.919 1.00 60.19 96 ALA A N 1
ATOM 757 C CA . ALA A 1 96 ? -11.287 -31.048 -37.978 1.00 60.19 96 ALA A CA 1
ATOM 758 C C . ALA A 1 96 ? -10.502 -32.238 -38.550 1.00 60.19 96 ALA A C 1
ATOM 760 O O . ALA A 1 96 ? -9.740 -32.878 -37.825 1.00 60.19 96 ALA A O 1
ATOM 761 N N . ALA A 1 97 ? -10.685 -32.536 -39.837 1.00 65.94 97 ALA A N 1
ATOM 762 C CA . ALA A 1 97 ? -9.841 -33.486 -40.561 1.00 65.94 97 ALA A CA 1
ATOM 763 C C . ALA A 1 97 ? -8.648 -32.734 -41.168 1.00 65.94 97 ALA A C 1
ATOM 765 O O . ALA A 1 97 ? -8.855 -31.684 -41.773 1.00 65.94 97 ALA A O 1
ATOM 766 N N . LEU A 1 98 ? -7.425 -33.246 -40.986 1.00 69.88 98 LEU A N 1
ATOM 767 C CA . LEU A 1 98 ? -6.192 -32.691 -41.557 1.00 69.88 98 LEU A CA 1
ATOM 768 C C . LEU A 1 98 ? -5.680 -33.626 -42.656 1.00 69.88 98 LEU A C 1
ATOM 770 O O . LEU A 1 98 ? -5.304 -34.758 -42.360 1.00 69.88 98 LEU A O 1
ATOM 774 N N . GLU A 1 99 ? -5.621 -33.148 -43.894 1.00 73.31 99 GLU A N 1
ATOM 775 C CA . GLU A 1 99 ? -5.045 -33.882 -45.027 1.00 73.31 99 GLU A CA 1
ATOM 776 C C . GLU A 1 99 ? -3.815 -33.142 -45.577 1.00 73.31 99 GLU A C 1
ATOM 778 O O . GLU A 1 99 ? -3.759 -31.910 -45.502 1.00 73.31 99 GLU A O 1
ATOM 783 N N . PRO A 1 100 ? -2.792 -33.848 -46.095 1.00 67.62 100 PRO A N 1
ATOM 784 C CA . PRO A 1 100 ? -1.647 -33.193 -46.720 1.00 67.62 100 PRO A CA 1
ATOM 785 C C . PRO A 1 100 ? -2.104 -32.396 -47.949 1.00 67.62 100 PRO A C 1
ATOM 787 O O . PRO A 1 100 ? -2.875 -32.896 -48.765 1.00 67.62 100 PRO A O 1
ATOM 790 N N . ALA A 1 101 ? -1.636 -31.153 -48.078 1.00 66.25 101 ALA A N 1
ATOM 791 C CA . ALA A 1 101 ? -1.883 -30.360 -49.282 1.00 66.25 101 ALA A CA 1
ATOM 792 C C . ALA A 1 101 ? -1.175 -30.990 -50.509 1.00 66.25 101 ALA A C 1
ATOM 794 O O . ALA A 1 101 ? -0.099 -31.569 -50.321 1.00 66.25 101 ALA A O 1
ATOM 795 N N . PRO A 1 102 ? -1.760 -30.904 -51.724 1.00 62.06 102 PRO A N 1
ATOM 796 C CA . PRO A 1 102 ? -1.181 -31.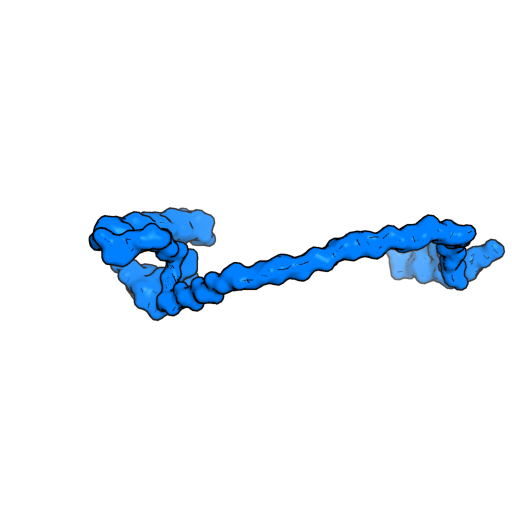468 -52.949 1.00 62.06 102 PRO A CA 1
ATOM 797 C C . PRO A 1 102 ? 0.136 -30.802 -53.369 1.00 62.06 102 PRO A C 1
ATOM 799 O O . PRO A 1 102 ? 0.329 -29.601 -53.063 1.00 62.06 102 PRO A O 1
#

pLDDT: mean 84.78, std 10.85, range [52.81, 97.06]

Foldseek 3Di:
DWKDFVPDPDTDDQDQDPCCVVDVVSVVVSLVSVQVVCCVVPVGGDSVTDMDDDDDDDDDDDDDDDDDPPPDPDPDDPDDDDPPFDWDWDDDDPDIDTDGDD

Solvent-accessible surface area (backbone atoms only — not comparable to full-atom values): 6898 Å² total; per-residue (Å²): 58,28,35,26,49,69,93,53,95,60,73,44,83,36,82,76,62,89,71,47,88,78,49,76,66,50,57,58,56,47,49,52,52,43,38,55,50,39,25,74,76,70,76,49,59,68,85,90,54,58,75,40,83,76,45,84,74,85,83,89,84,76,95,69,86,78,80,81,80,73,81,75,83,70,74,77,76,91,62,81,88,71,74,94,71,62,66,46,71,52,79,59,100,86,50,72,52,78,42,78,57,135

Nearest PDB structures (foldseek):
  5k8j-assembly1_A-2  TM=6.299E-01  e=9.800E+00  Caulobacter vibrioides CB15

Organism: NCBI:txid2364212

Mean predicted aligned error: 12.99 Å